Protein AF-A0A520S586-F1 (afdb_monomer)

Solvent-accessible surface area (backbone atoms only — not comparable to full-atom values): 7517 Å² total; per-residue (Å²): 103,72,51,58,52,23,40,44,51,21,50,41,52,45,54,38,30,58,36,15,51,71,65,77,35,54,62,72,54,31,59,54,49,38,55,50,54,45,52,52,53,50,62,77,65,57,57,84,89,56,85,84,68,61,64,66,62,51,48,54,53,48,54,64,67,55,68,82,54,72,37,53,53,88,73,71,67,67,84,47,50,53,44,35,22,52,32,50,56,71,69,46,98,61,59,72,78,60,44,65,76,47,38,68,61,55,27,50,51,47,53,54,59,46,52,59,58,53,50,52,54,28,62,77,69,70,46,84,82,83,130

Nearest PDB structures (foldseek):
  7bcm-assembly2_B  TM=1.770E-01  e=5.617E+00  Homo sapiens

Foldseek 3Di:
DQLQLLVLLLVLLLLQLLCLLVPNDDPVRSLVSSLVSSLCSCVVPPDPVPPPDDSVVSSVVSNVVSVPDPRNDDDDSLVSNDRNLVSCLVPPPDDVVVSVVCSVVSSVVRSVVVPVVSVVSCVVVVHDDDD

Structure (mmCIF, N/CA/C/O backbone):
data_AF-A0A520S586-F1
#
_entry.id   AF-A0A520S586-F1
#
loop_
_atom_site.group_PDB
_atom_site.id
_atom_site.type_symbol
_atom_site.label_atom_id
_atom_site.label_alt_id
_atom_site.label_comp_id
_atom_site.label_asym_id
_atom_site.label_entity_id
_atom_site.label_seq_id
_atom_site.pdbx_PDB_ins_code
_atom_site.Cartn_x
_atom_site.Cartn_y
_atom_site.Cartn_z
_atom_site.occupancy
_atom_site.B_iso_or_equiv
_atom_site.auth_seq_id
_atom_site.auth_comp_id
_atom_site.auth_asym_id
_atom_site.auth_atom_id
_atom_site.pdbx_PDB_model_num
ATOM 1 N N . MET A 1 1 ? 11.789 3.482 -9.353 1.00 87.38 1 MET A N 1
ATOM 2 C CA . MET A 1 1 ? 10.450 4.041 -9.055 1.00 87.38 1 MET A CA 1
ATOM 3 C C . MET A 1 1 ? 9.296 3.046 -9.162 1.00 87.38 1 MET A C 1
ATOM 5 O O . MET A 1 1 ? 8.505 3.008 -8.235 1.00 87.38 1 MET A O 1
ATOM 9 N N . GLN A 1 2 ? 9.197 2.202 -10.200 1.00 91.12 2 GLN A N 1
ATOM 10 C CA . GLN A 1 2 ? 8.039 1.296 -10.375 1.00 91.12 2 GLN A CA 1
ATOM 11 C C . GLN A 1 2 ? 7.761 0.363 -9.176 1.00 91.12 2 GLN A C 1
ATOM 13 O O . GLN A 1 2 ? 6.651 0.341 -8.654 1.00 91.12 2 GLN A O 1
ATOM 18 N N . HIS A 1 3 ? 8.772 -0.375 -8.702 1.00 92.94 3 HIS A N 1
ATOM 19 C CA . HIS A 1 3 ? 8.625 -1.255 -7.532 1.00 92.94 3 HIS A CA 1
ATOM 20 C C . HIS A 1 3 ? 8.319 -0.469 -6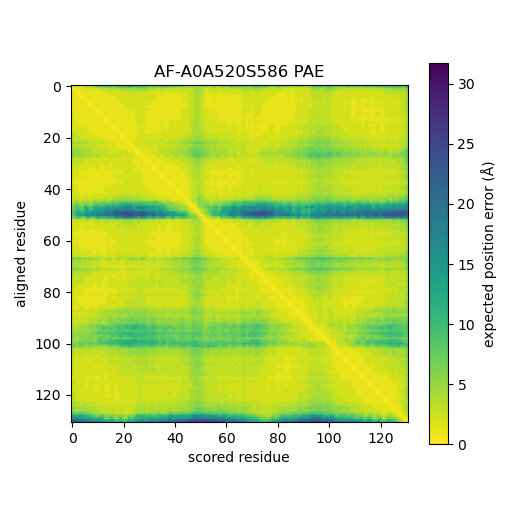.246 1.00 92.94 3 HIS A C 1
ATOM 22 O O . HIS A 1 3 ? 7.443 -0.849 -5.479 1.00 92.94 3 HIS A O 1
ATOM 28 N N . TYR A 1 4 ? 8.976 0.679 -6.051 1.00 94.12 4 TYR A N 1
ATOM 29 C CA . TYR A 1 4 ? 8.713 1.566 -4.915 1.00 94.12 4 TYR A CA 1
ATOM 30 C C . TYR A 1 4 ? 7.249 2.030 -4.873 1.00 94.12 4 TYR A C 1
ATOM 32 O O . TYR A 1 4 ? 6.614 1.950 -3.826 1.00 94.12 4 TYR A O 1
ATOM 40 N N . ALA A 1 5 ? 6.691 2.450 -6.012 1.00 95.75 5 ALA A N 1
ATOM 41 C CA . ALA A 1 5 ? 5.292 2.853 -6.108 1.00 95.75 5 ALA A CA 1
ATOM 42 C C . ALA A 1 5 ? 4.337 1.705 -5.750 1.00 95.75 5 ALA A C 1
ATOM 44 O O . ALA A 1 5 ? 3.367 1.909 -5.027 1.00 95.75 5 ALA A O 1
ATOM 45 N N . ALA A 1 6 ? 4.634 0.483 -6.189 1.00 97.38 6 ALA A N 1
ATOM 46 C CA . ALA A 1 6 ? 3.850 -0.693 -5.830 1.00 97.38 6 ALA A CA 1
ATOM 47 C C . ALA A 1 6 ? 3.879 -0.976 -4.313 1.00 97.38 6 ALA A C 1
ATOM 49 O O . ALA A 1 6 ? 2.830 -1.192 -3.705 1.00 97.38 6 ALA A O 1
ATOM 50 N N . CYS A 1 7 ? 5.056 -0.883 -3.683 1.00 97.62 7 CYS A N 1
ATOM 51 C CA . CYS A 1 7 ? 5.210 -0.985 -2.228 1.00 97.62 7 CYS A CA 1
ATOM 52 C C . CYS A 1 7 ? 4.451 0.112 -1.479 1.00 97.62 7 CYS A C 1
ATOM 54 O O . CYS A 1 7 ? 3.742 -0.177 -0.517 1.00 97.62 7 CYS A O 1
ATOM 56 N N . LEU A 1 8 ? 4.553 1.361 -1.936 1.00 97.88 8 LEU A N 1
ATOM 57 C CA . LEU A 1 8 ? 3.861 2.487 -1.319 1.00 97.88 8 LEU A CA 1
ATOM 58 C C . LEU A 1 8 ? 2.338 2.356 -1.440 1.00 97.88 8 LEU A C 1
ATOM 60 O O . LEU A 1 8 ? 1.621 2.719 -0.510 1.00 97.88 8 LEU A O 1
ATOM 64 N N . SER A 1 9 ? 1.849 1.815 -2.557 1.00 98.12 9 SER A N 1
ATOM 65 C CA . SER A 1 9 ? 0.429 1.554 -2.800 1.00 98.12 9 SER A CA 1
ATOM 66 C C . SER A 1 9 ? -0.133 0.544 -1.797 1.00 98.12 9 SER A C 1
ATOM 68 O O . SER A 1 9 ? -1.145 0.818 -1.146 1.00 98.12 9 SER A O 1
ATOM 70 N N . ASP A 1 10 ? 0.544 -0.597 -1.631 1.00 98.12 10 ASP A N 1
ATOM 71 C CA . ASP A 1 10 ? 0.139 -1.626 -0.669 1.00 98.12 10 ASP A CA 1
ATOM 72 C C . ASP A 1 10 ? 0.207 -1.110 0.768 1.00 98.12 10 ASP A C 1
ATOM 74 O O . ASP A 1 10 ? -0.776 -1.201 1.506 1.00 98.12 10 ASP A O 1
ATOM 78 N N . LEU A 1 11 ? 1.343 -0.515 1.145 1.00 98.19 11 LEU A N 1
ATOM 79 C CA . LEU A 1 11 ? 1.560 -0.028 2.500 1.00 98.19 11 LEU A CA 1
ATOM 80 C C . LEU A 1 11 ? 0.534 1.048 2.860 1.00 98.19 11 LEU A C 1
ATOM 82 O O . LEU A 1 11 ? -0.138 0.933 3.876 1.00 98.19 11 LEU A O 1
ATOM 86 N N . THR A 1 12 ? 0.342 2.057 2.010 1.00 98.19 12 THR A N 1
ATOM 87 C CA . THR A 1 12 ? -0.608 3.149 2.280 1.00 98.19 12 THR A CA 1
ATOM 88 C C . THR A 1 12 ? -2.035 2.623 2.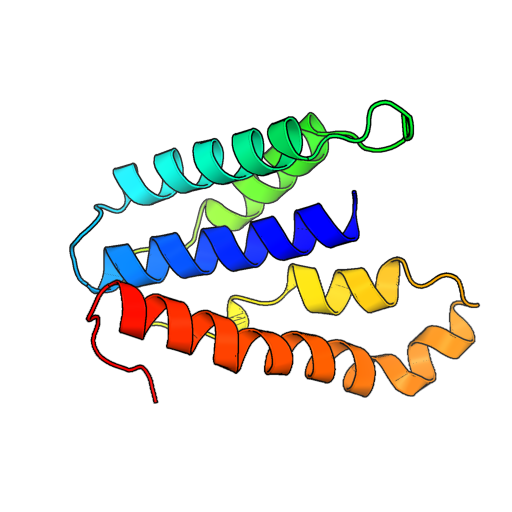431 1.00 98.19 12 THR A C 1
ATOM 90 O O . THR A 1 12 ? -2.750 3.034 3.345 1.00 98.19 12 THR A O 1
ATOM 93 N N . THR A 1 13 ? -2.434 1.666 1.586 1.00 97.88 13 THR A N 1
ATOM 94 C CA . THR A 1 13 ? -3.738 1.000 1.706 1.00 97.88 13 THR A CA 1
ATOM 95 C C . THR A 1 13 ? -3.860 0.289 3.051 1.00 97.88 13 THR A C 1
ATOM 97 O O . THR A 1 13 ? -4.842 0.493 3.763 1.00 97.88 13 THR A O 1
ATOM 100 N N . TYR A 1 14 ? -2.856 -0.510 3.423 1.00 97.38 14 TYR A N 1
ATOM 101 C CA . TYR A 1 14 ? -2.837 -1.230 4.693 1.00 97.38 14 TYR A CA 1
ATOM 102 C C . TYR A 1 14 ? -2.954 -0.282 5.889 1.00 97.38 14 TYR A C 1
ATOM 104 O O . TYR A 1 14 ? -3.830 -0.473 6.727 1.00 97.38 14 TYR A O 1
ATOM 112 N N . LEU A 1 15 ? -2.122 0.761 5.948 1.00 96.75 15 LEU A N 1
ATOM 113 C CA . LEU A 1 15 ? -2.091 1.698 7.072 1.00 96.75 15 LEU A CA 1
ATOM 114 C C . LEU A 1 15 ? -3.441 2.404 7.254 1.00 96.75 15 LEU A C 1
ATOM 116 O O . LEU A 1 15 ? -3.969 2.436 8.363 1.00 96.75 15 LEU A O 1
ATOM 120 N N . CYS A 1 16 ? -4.030 2.926 6.172 1.00 97.12 16 CYS A N 1
ATOM 121 C CA . CYS A 1 16 ? -5.329 3.596 6.238 1.00 97.12 16 CYS A CA 1
ATOM 122 C C . CYS A 1 16 ? -6.445 2.644 6.679 1.00 97.12 16 CYS A C 1
ATOM 124 O O . CYS A 1 16 ? -7.225 3.000 7.559 1.00 97.12 16 CYS A O 1
ATOM 126 N N . ARG A 1 17 ? -6.498 1.419 6.139 1.00 95.88 17 ARG A N 1
ATOM 127 C CA . ARG A 1 17 ? -7.501 0.438 6.576 1.00 95.88 17 ARG A CA 1
ATOM 128 C C . ARG A 1 17 ? -7.308 0.026 8.036 1.00 95.88 17 ARG A C 1
ATOM 130 O O . ARG A 1 17 ? -8.284 -0.070 8.769 1.00 95.88 17 ARG A O 1
ATOM 137 N N . SER A 1 18 ? -6.069 -0.189 8.480 1.00 95.44 18 SER A N 1
ATOM 138 C CA . SER A 1 18 ? -5.781 -0.532 9.878 1.00 95.44 18 SER A CA 1
ATOM 139 C C . SER A 1 18 ? -6.208 0.579 10.836 1.00 95.44 18 SER A C 1
ATOM 141 O O . SER A 1 18 ? -6.741 0.293 11.901 1.00 95.44 18 SER A O 1
ATOM 143 N N . LEU A 1 19 ? -6.031 1.847 10.459 1.00 95.75 19 LEU A N 1
ATOM 144 C CA . LEU A 1 19 ? -6.507 2.979 11.257 1.00 95.75 19 LEU A CA 1
ATOM 145 C C . LEU A 1 19 ? -8.039 3.098 11.256 1.00 95.75 19 LEU A C 1
ATOM 147 O O . LEU A 1 19 ? -8.617 3.384 12.304 1.00 95.75 19 LEU A O 1
ATOM 151 N N . ALA A 1 20 ? -8.699 2.870 10.117 1.00 95.38 20 ALA A N 1
ATOM 152 C CA . ALA A 1 20 ? -10.160 2.920 10.026 1.00 95.38 20 ALA A CA 1
ATOM 153 C C . ALA A 1 20 ? -10.860 1.787 10.779 1.00 95.38 20 ALA A C 1
ATOM 155 O O . ALA A 1 20 ? -11.846 2.050 11.460 1.00 95.38 20 ALA A O 1
ATOM 156 N N . GLU A 1 21 ? -10.348 0.555 10.718 1.00 93.62 21 GLU A N 1
ATOM 157 C CA . GLU A 1 21 ? -10.889 -0.570 11.500 1.00 93.62 21 GLU A CA 1
ATOM 158 C C . GLU A 1 21 ? -10.877 -0.261 13.008 1.00 93.62 21 GLU A C 1
ATOM 160 O O . GLU A 1 21 ? -11.780 -0.650 13.744 1.00 93.62 21 GLU A O 1
ATOM 165 N N . GLN A 1 22 ? -9.873 0.487 13.466 1.00 92.75 22 GLN A N 1
ATOM 166 C CA . GLN A 1 22 ? -9.722 0.895 14.863 1.00 92.75 22 GLN A CA 1
ATOM 167 C C . GLN A 1 22 ? -10.440 2.223 15.184 1.00 92.75 22 GLN A C 1
ATOM 169 O O . GLN A 1 22 ? -10.334 2.735 16.296 1.00 92.75 22 GLN A O 1
ATOM 174 N N . GLY A 1 23 ? -11.171 2.797 14.223 1.00 92.81 23 GLY A N 1
ATOM 175 C CA . GLY A 1 23 ? -11.969 4.011 14.404 1.00 92.81 23 GLY A CA 1
ATOM 176 C C . GLY A 1 23 ? -11.179 5.325 14.427 1.00 92.81 23 GLY A C 1
ATOM 177 O O . GLY A 1 23 ? -11.759 6.365 14.727 1.00 92.81 23 GLY A O 1
ATOM 178 N N . TYR A 1 24 ? -9.881 5.317 14.099 1.00 94.69 24 TYR A N 1
ATOM 179 C CA . TYR A 1 24 ? -9.065 6.541 14.043 1.00 94.69 24 TYR A CA 1
ATOM 180 C C . TYR A 1 24 ? -9.324 7.387 12.795 1.00 94.69 24 TYR A C 1
ATOM 182 O O . TYR A 1 24 ? -8.985 8.569 12.786 1.00 94.69 24 TYR A O 1
ATOM 190 N N . LEU A 1 25 ? -9.873 6.788 11.735 1.00 94.38 25 LEU A N 1
ATOM 191 C CA . LEU A 1 25 ? -10.204 7.455 10.478 1.00 94.38 25 LEU A CA 1
ATOM 192 C C . LEU A 1 25 ? -11.590 7.027 10.002 1.00 94.38 25 LEU A C 1
ATOM 194 O O . LEU A 1 25 ? -11.908 5.838 9.985 1.00 94.38 25 LEU A O 1
ATOM 198 N N . SER A 1 26 ? -12.393 7.987 9.552 1.00 92.38 26 SER A N 1
ATOM 199 C CA . SER A 1 26 ? -13.588 7.696 8.761 1.00 92.38 26 SER A CA 1
ATOM 200 C C . SER A 1 26 ? -13.222 7.232 7.347 1.00 92.38 26 SER A C 1
ATOM 202 O O . SER A 1 26 ? -12.126 7.484 6.845 1.00 92.38 26 SER A O 1
ATOM 204 N N . GLU A 1 27 ? -14.168 6.597 6.658 1.00 87.62 27 GLU A N 1
ATOM 205 C CA . GLU A 1 27 ? -14.009 6.165 5.264 1.00 87.62 27 GLU A CA 1
ATOM 206 C C . GLU A 1 27 ? -13.619 7.319 4.319 1.00 87.62 27 GLU A C 1
ATOM 208 O O . GLU A 1 27 ? -12.703 7.184 3.504 1.00 87.62 27 GLU A O 1
ATOM 213 N N . ILE A 1 28 ? -14.245 8.488 4.489 1.00 87.44 28 ILE A N 1
ATOM 214 C CA . ILE A 1 28 ? -13.941 9.690 3.697 1.00 87.44 28 ILE A CA 1
ATOM 215 C C . ILE A 1 28 ? -12.504 10.164 3.965 1.00 87.44 28 ILE A C 1
ATOM 217 O O . ILE A 1 28 ? -11.772 10.499 3.029 1.00 87.44 28 ILE A O 1
ATOM 221 N N . GLU A 1 29 ? -12.072 10.166 5.229 1.00 94.31 29 GLU A N 1
ATOM 222 C CA . GLU A 1 29 ? -10.704 10.542 5.595 1.00 94.31 29 GLU A CA 1
ATOM 223 C C . GLU A 1 29 ? -9.673 9.537 5.083 1.00 94.31 29 GLU A C 1
ATOM 225 O O . GLU A 1 29 ? -8.596 9.952 4.658 1.00 94.31 29 GLU A O 1
ATOM 230 N N . CYS A 1 30 ? -9.988 8.240 5.084 1.00 95.06 30 CYS A N 1
ATOM 231 C CA . CYS A 1 30 ? -9.106 7.198 4.567 1.00 95.06 30 CYS A CA 1
ATOM 232 C C . CYS A 1 30 ? -8.793 7.392 3.093 1.00 95.06 30 CYS A C 1
ATOM 234 O O . CYS A 1 30 ? -7.619 7.445 2.729 1.00 95.06 30 CYS A O 1
ATOM 236 N N . ALA A 1 31 ? -9.816 7.552 2.253 1.00 93.56 31 ALA A N 1
ATOM 237 C CA . ALA A 1 31 ? -9.608 7.744 0.824 1.00 93.56 31 ALA A CA 1
ATOM 238 C C . ALA A 1 31 ? -8.777 9.008 0.542 1.00 93.56 31 ALA A C 1
ATOM 240 O O . ALA A 1 31 ? -7.830 8.963 -0.242 1.00 93.56 31 ALA A O 1
ATOM 241 N N . ALA A 1 32 ? -9.084 10.127 1.207 1.00 95.62 32 ALA A N 1
ATOM 242 C CA . ALA A 1 32 ? -8.341 11.374 1.031 1.00 95.62 32 ALA A CA 1
ATOM 243 C C . ALA A 1 32 ? -6.883 11.255 1.509 1.00 95.62 32 ALA A C 1
ATOM 245 O O . ALA A 1 32 ? -5.959 11.581 0.761 1.00 95.62 32 ALA A O 1
ATOM 246 N N . ARG A 1 33 ? -6.660 10.734 2.724 1.00 96.75 33 ARG A N 1
ATOM 247 C CA . ARG A 1 33 ? -5.315 10.556 3.290 1.00 96.75 33 ARG A CA 1
ATOM 248 C C . ARG A 1 33 ? -4.483 9.589 2.467 1.00 96.75 33 ARG A C 1
ATOM 250 O O . ARG A 1 33 ? -3.334 9.906 2.185 1.00 96.75 33 ARG A O 1
ATOM 257 N N . ALA A 1 34 ? -5.058 8.472 2.025 1.00 97.75 34 ALA A N 1
ATOM 258 C CA . ALA A 1 34 ? -4.360 7.503 1.192 1.00 97.75 34 ALA A CA 1
ATOM 259 C C . ALA A 1 34 ? -3.815 8.166 -0.081 1.00 97.75 34 ALA A C 1
ATOM 261 O O . ALA A 1 34 ? -2.623 8.056 -0.371 1.00 97.75 34 ALA A O 1
ATOM 262 N N . LYS A 1 35 ? -4.654 8.918 -0.809 1.00 97.75 35 LYS A N 1
ATOM 263 C CA . LYS A 1 35 ? -4.242 9.639 -2.027 1.00 97.75 35 LYS A CA 1
ATOM 264 C C . LYS A 1 35 ? -3.098 10.612 -1.761 1.00 97.75 35 LYS A C 1
ATOM 266 O O . LYS A 1 35 ? -2.104 10.610 -2.488 1.00 97.75 35 LYS A O 1
ATOM 271 N N . THR A 1 36 ? -3.225 11.425 -0.713 1.00 98.00 36 THR A N 1
ATOM 272 C CA . THR A 1 36 ? -2.206 12.412 -0.345 1.00 98.00 36 THR A CA 1
ATOM 273 C C . THR A 1 36 ? -0.895 11.744 0.063 1.00 98.00 36 THR A C 1
ATOM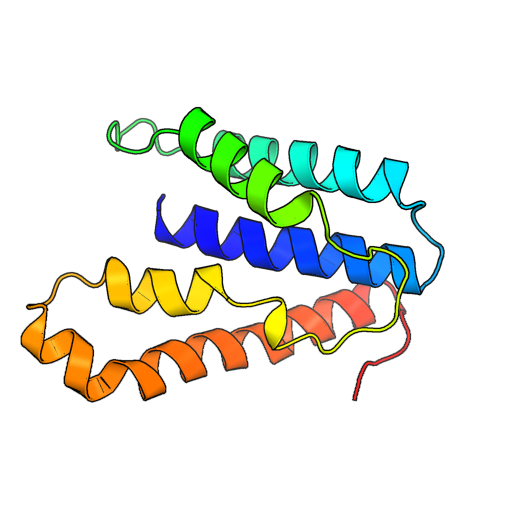 275 O O . THR A 1 36 ? 0.154 12.115 -0.456 1.00 98.00 36 THR A O 1
ATOM 278 N N . THR A 1 37 ? -0.935 10.734 0.936 1.00 98.06 37 THR A N 1
ATOM 279 C CA . THR A 1 37 ? 0.254 9.993 1.382 1.00 98.06 37 THR A CA 1
ATOM 280 C C . THR A 1 37 ? 0.970 9.327 0.213 1.00 98.06 37 THR A C 1
ATOM 282 O O . THR A 1 37 ? 2.192 9.423 0.112 1.00 98.06 37 THR A O 1
ATOM 285 N N . PHE A 1 38 ? 0.223 8.706 -0.702 1.00 98.38 38 PHE A N 1
ATOM 286 C CA . PHE A 1 38 ? 0.794 8.058 -1.876 1.00 98.38 38 PHE A CA 1
ATOM 287 C C . PHE A 1 38 ? 1.505 9.057 -2.797 1.00 98.38 38 PHE A C 1
ATOM 289 O O . PHE A 1 38 ? 2.677 8.863 -3.118 1.0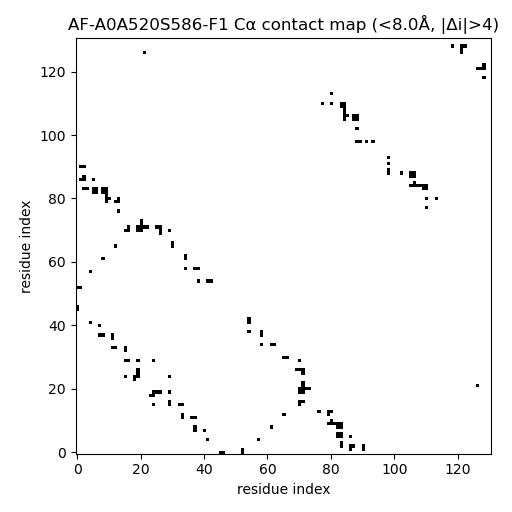0 98.38 38 PHE A O 1
ATOM 296 N N . ARG A 1 39 ? 0.841 10.161 -3.175 1.00 97.69 39 ARG A N 1
ATOM 297 C CA . ARG A 1 39 ? 1.457 11.186 -4.033 1.00 97.69 39 ARG A CA 1
ATOM 298 C C . ARG A 1 39 ? 2.692 11.806 -3.372 1.00 97.69 39 ARG A C 1
ATOM 300 O O . ARG A 1 39 ? 3.748 11.841 -3.997 1.00 97.69 39 ARG A O 1
ATOM 307 N N . LEU A 1 40 ? 2.595 12.212 -2.103 1.00 97.62 40 LEU A N 1
ATOM 308 C CA . LEU A 1 40 ? 3.725 12.805 -1.376 1.00 97.62 40 LEU A CA 1
ATOM 309 C C . LEU A 1 40 ? 4.909 11.842 -1.258 1.00 97.62 40 LEU A C 1
ATOM 311 O O . LEU A 1 40 ? 6.057 12.269 -1.380 1.00 97.62 40 LEU A O 1
ATOM 315 N N . GLY A 1 41 ? 4.655 10.550 -1.034 1.00 96.50 41 GLY A N 1
ATOM 316 C CA . GLY A 1 41 ? 5.710 9.542 -0.980 1.00 96.50 41 GLY A CA 1
ATOM 317 C C . GLY A 1 41 ? 6.429 9.382 -2.321 1.00 96.50 41 GLY A C 1
ATOM 318 O O . GLY A 1 41 ? 7.659 9.329 -2.341 1.00 96.50 41 GLY A O 1
ATOM 319 N N . LEU A 1 42 ? 5.691 9.387 -3.439 1.00 95.00 42 LEU A N 1
ATOM 320 C CA . LEU A 1 42 ? 6.283 9.379 -4.781 1.00 95.00 42 LEU A CA 1
ATOM 321 C C . LEU A 1 42 ? 7.113 10.636 -5.053 1.00 95.00 42 LEU A C 1
ATOM 323 O O . LEU A 1 42 ? 8.246 10.515 -5.506 1.00 95.00 42 LEU A O 1
ATOM 327 N N . GLU A 1 43 ? 6.580 11.821 -4.755 1.00 93.19 43 GLU A N 1
ATOM 328 C CA . GLU A 1 43 ? 7.260 13.103 -4.988 1.00 93.19 43 GLU A CA 1
ATOM 329 C C . GLU A 1 43 ? 8.523 13.253 -4.128 1.00 93.19 43 GLU A C 1
ATOM 331 O O . GLU A 1 43 ? 9.569 13.668 -4.626 1.00 93.19 43 GLU A O 1
ATOM 336 N N . SER A 1 44 ? 8.457 12.854 -2.854 1.00 93.44 44 SER A N 1
ATOM 337 C CA . SER A 1 44 ? 9.590 12.935 -1.918 1.00 93.44 44 SER A CA 1
ATOM 338 C C . SER A 1 44 ? 10.728 11.975 -2.270 1.00 93.44 44 SER A C 1
ATOM 340 O O . SER A 1 44 ? 11.865 12.199 -1.866 1.00 93.44 44 SER A O 1
ATOM 342 N N . ASN A 1 45 ? 10.427 10.909 -3.016 1.00 90.00 45 ASN A N 1
ATOM 343 C CA . ASN A 1 45 ? 11.392 9.898 -3.450 1.00 90.00 45 ASN A CA 1
ATOM 344 C C . ASN A 1 45 ? 11.605 9.925 -4.968 1.00 90.00 45 ASN A C 1
ATOM 346 O O . ASN A 1 45 ? 12.159 8.981 -5.532 1.00 90.00 45 ASN A O 1
ATOM 350 N N . ALA A 1 46 ? 11.153 10.988 -5.641 1.00 84.12 46 ALA A N 1
ATOM 351 C CA . ALA A 1 46 ? 11.303 11.131 -7.075 1.00 84.12 46 ALA A CA 1
ATOM 352 C C . ALA A 1 46 ? 12.785 11.284 -7.425 1.00 84.12 46 ALA A C 1
ATOM 354 O O . ALA A 1 46 ? 13.414 12.308 -7.150 1.00 84.12 46 ALA A O 1
ATOM 355 N N . ASP A 1 47 ? 13.336 10.264 -8.074 1.00 77.81 47 ASP A N 1
ATOM 356 C CA . ASP A 1 47 ? 14.658 10.356 -8.666 1.00 77.81 47 ASP A CA 1
ATOM 357 C C . ASP A 1 47 ? 14.561 11.085 -10.010 1.00 77.81 47 ASP A C 1
ATOM 359 O O . ASP A 1 47 ? 14.186 10.507 -11.031 1.00 77.81 47 ASP A O 1
ATOM 363 N N . LYS A 1 48 ? 14.907 12.375 -10.001 1.00 72.50 48 LYS A N 1
ATOM 364 C CA . LYS A 1 48 ? 14.899 13.233 -11.195 1.00 72.50 48 LYS A CA 1
ATOM 365 C C . LYS A 1 48 ? 15.901 12.789 -12.268 1.00 72.50 48 LYS A C 1
ATOM 367 O O . LYS A 1 48 ? 15.826 13.291 -13.381 1.00 72.50 48 LYS A O 1
ATOM 372 N N . SER A 1 49 ? 16.825 11.876 -11.953 1.00 71.19 49 SER A N 1
ATOM 373 C CA . SER A 1 49 ? 17.735 11.284 -12.940 1.00 71.19 49 SER A CA 1
ATOM 374 C C . SER A 1 49 ? 17.099 10.140 -13.743 1.00 71.19 49 SER A C 1
ATOM 376 O O . SER A 1 49 ? 17.639 9.733 -14.770 1.00 71.19 49 SER A O 1
ATOM 378 N N . LEU A 1 50 ? 15.935 9.638 -13.311 1.00 63.56 50 LEU A N 1
ATOM 379 C CA . LEU A 1 50 ? 15.203 8.537 -13.933 1.00 63.56 50 LEU A CA 1
ATOM 380 C C . LEU A 1 50 ? 13.869 9.049 -14.507 1.00 63.56 50 LEU A C 1
ATOM 382 O O . LEU A 1 50 ? 12.804 8.822 -13.937 1.00 63.56 50 LEU A O 1
ATOM 386 N N . GLU A 1 51 ? 13.917 9.706 -15.670 1.00 64.31 51 GLU A N 1
ATOM 387 C CA . GLU A 1 51 ? 12.770 10.359 -16.347 1.00 64.31 51 GLU A CA 1
ATOM 388 C C . GLU A 1 51 ? 11.637 9.416 -16.821 1.00 64.31 51 GLU A C 1
ATOM 390 O O . GLU A 1 51 ? 10.673 9.854 -17.441 1.00 64.31 51 GLU A O 1
ATOM 395 N N . LEU A 1 52 ? 11.711 8.110 -16.550 1.00 79.44 52 LEU A N 1
ATOM 396 C CA . LEU A 1 52 ? 10.802 7.108 -17.128 1.00 79.44 52 LEU A CA 1
ATOM 397 C C . LEU A 1 52 ? 9.570 6.779 -16.266 1.00 79.44 52 LEU A C 1
ATOM 399 O O . LEU A 1 52 ? 8.776 5.918 -16.649 1.00 79.44 52 LEU A O 1
ATOM 403 N N . PHE A 1 53 ? 9.411 7.389 -15.088 1.00 88.31 53 PHE A N 1
ATOM 404 C CA . PHE A 1 53 ? 8.285 7.098 -14.197 1.00 88.31 53 PHE A CA 1
ATOM 405 C C . PHE A 1 53 ? 7.203 8.178 -14.257 1.00 88.31 53 PHE A C 1
ATOM 407 O O . PHE A 1 53 ? 7.426 9.315 -13.852 1.00 88.31 53 PHE A O 1
ATOM 414 N N . ASP A 1 54 ? 6.012 7.786 -14.702 1.00 91.50 54 ASP A N 1
ATOM 415 C CA . ASP A 1 54 ? 4.831 8.645 -14.741 1.00 91.50 54 ASP A CA 1
ATOM 416 C C . ASP A 1 54 ? 4.096 8.617 -13.387 1.00 91.50 54 ASP A C 1
ATOM 418 O O . ASP A 1 54 ? 3.396 7.656 -13.045 1.00 91.50 54 ASP A O 1
ATOM 422 N N . VAL A 1 55 ? 4.291 9.677 -12.596 1.00 92.38 55 VAL A N 1
ATOM 423 C CA . VAL A 1 55 ? 3.677 9.846 -11.269 1.00 92.38 55 VAL A CA 1
ATOM 424 C C . VAL A 1 55 ? 2.157 9.965 -11.364 1.00 92.38 55 VAL A C 1
ATOM 426 O O . VAL A 1 55 ? 1.450 9.415 -10.515 1.00 92.38 55 VAL A O 1
ATOM 429 N N . ASP A 1 56 ? 1.639 10.647 -12.384 1.00 94.44 56 ASP A N 1
ATOM 430 C CA . ASP A 1 56 ? 0.204 10.879 -12.528 1.00 94.44 56 ASP A CA 1
ATOM 431 C C . ASP A 1 56 ? -0.515 9.590 -12.924 1.00 94.44 56 ASP A C 1
ATOM 433 O O . ASP A 1 56 ? -1.536 9.248 -12.320 1.00 94.44 56 ASP A O 1
ATOM 437 N N . ALA A 1 57 ? 0.059 8.806 -13.841 1.00 95.31 57 ALA A N 1
ATOM 438 C CA . ALA A 1 57 ? -0.455 7.480 -14.170 1.00 95.31 57 ALA A CA 1
ATOM 439 C C . ALA A 1 57 ? -0.461 6.546 -12.947 1.00 95.31 57 ALA A C 1
ATOM 441 O O . ALA A 1 57 ? -1.439 5.825 -12.723 1.00 95.31 57 ALA A O 1
ATOM 442 N N . ALA A 1 58 ? 0.590 6.582 -12.119 1.00 95.62 58 ALA A N 1
ATOM 443 C CA . ALA A 1 58 ? 0.640 5.808 -10.880 1.00 95.62 58 ALA A CA 1
ATOM 444 C C . ALA A 1 58 ? -0.439 6.248 -9.875 1.00 95.62 58 ALA A C 1
ATOM 446 O O . ALA A 1 58 ? -1.091 5.398 -9.266 1.00 95.62 58 ALA A O 1
ATOM 447 N N . CYS A 1 59 ? -0.673 7.557 -9.729 1.00 97.75 59 CYS A N 1
ATOM 448 C CA . CYS A 1 59 ? -1.738 8.085 -8.874 1.00 97.75 59 CYS A CA 1
ATOM 449 C C . CYS A 1 59 ? -3.125 7.662 -9.373 1.00 97.75 59 CYS A C 1
ATOM 451 O O . CYS A 1 59 ? -3.932 7.196 -8.575 1.00 97.75 59 CYS A O 1
ATOM 453 N N . ILE A 1 60 ? -3.392 7.738 -10.681 1.00 98.19 60 ILE A N 1
ATOM 454 C CA . ILE A 1 60 ? -4.666 7.295 -11.273 1.00 98.19 60 ILE A CA 1
ATOM 455 C C . ILE A 1 60 ? -4.907 5.804 -11.005 1.00 98.19 60 ILE A C 1
ATOM 457 O O . ILE A 1 60 ? -6.005 5.418 -10.598 1.00 98.19 60 ILE A O 1
ATOM 461 N N . ALA A 1 61 ? -3.887 4.962 -11.198 1.00 97.44 61 ALA A N 1
ATOM 462 C CA . ALA A 1 61 ? -3.983 3.530 -10.926 1.00 97.44 61 ALA A CA 1
ATOM 463 C C . ALA A 1 61 ? -4.257 3.248 -9.440 1.00 97.44 61 ALA A C 1
ATOM 465 O O . ALA A 1 61 ? -5.105 2.415 -9.110 1.00 97.44 61 ALA A O 1
ATOM 466 N N . PHE A 1 62 ? -3.589 3.974 -8.542 1.00 98.06 62 PHE A N 1
ATOM 467 C CA . PHE A 1 62 ? -3.822 3.854 -7.108 1.00 98.06 62 PHE A CA 1
ATOM 468 C C . PHE A 1 62 ? -5.234 4.293 -6.709 1.00 98.06 62 PHE A C 1
ATOM 470 O O . PHE A 1 62 ? -5.917 3.580 -5.979 1.00 98.06 62 PHE A O 1
ATOM 477 N N . GLU A 1 63 ? -5.712 5.420 -7.234 1.00 97.69 63 GLU A N 1
ATOM 478 C CA . GLU A 1 63 ? -7.073 5.902 -6.994 1.00 97.69 63 GLU A CA 1
ATOM 479 C C . GLU A 1 63 ? -8.140 4.924 -7.489 1.00 97.69 63 GLU A C 1
ATOM 481 O O . GLU A 1 63 ? -9.162 4.743 -6.827 1.00 97.69 63 GLU A O 1
ATOM 486 N N . ALA A 1 64 ? -7.906 4.272 -8.631 1.00 97.50 64 ALA A N 1
ATOM 487 C CA . ALA A 1 64 ? -8.786 3.224 -9.132 1.00 97.50 64 ALA A CA 1
ATOM 488 C C . ALA A 1 64 ? -8.811 2.008 -8.195 1.00 97.50 64 ALA A C 1
ATOM 490 O O . ALA A 1 64 ? -9.888 1.498 -7.900 1.00 97.50 64 ALA A O 1
ATOM 491 N N . ARG A 1 65 ? -7.647 1.582 -7.689 1.00 95.69 65 ARG A N 1
ATOM 492 C CA . ARG A 1 65 ? -7.524 0.468 -6.740 1.00 95.69 65 ARG A CA 1
ATOM 493 C C . ARG A 1 65 ? -8.299 0.715 -5.446 1.00 95.69 65 ARG A C 1
ATOM 495 O O . ARG A 1 65 ? -8.929 -0.205 -4.937 1.00 95.69 65 ARG A O 1
ATOM 502 N N . ILE A 1 66 ? -8.214 1.922 -4.890 1.00 96.19 66 ILE A N 1
ATOM 503 C CA . ILE A 1 66 ? -8.749 2.204 -3.550 1.00 96.19 66 ILE A CA 1
ATOM 504 C C . ILE A 1 66 ? -10.217 2.650 -3.533 1.00 96.19 66 ILE A C 1
ATOM 506 O O . ILE A 1 66 ? -10.762 2.892 -2.459 1.00 96.19 66 ILE A O 1
ATOM 510 N N . ARG A 1 67 ? -10.846 2.792 -4.706 1.00 94.56 67 ARG A N 1
ATOM 511 C CA . ARG A 1 67 ? -12.200 3.341 -4.854 1.00 94.56 67 ARG A CA 1
ATOM 512 C C . ARG A 1 67 ? -13.257 2.554 -4.084 1.00 94.56 67 ARG A C 1
ATOM 514 O O . ARG A 1 67 ? -14.085 3.167 -3.426 1.00 94.56 67 ARG A O 1
ATOM 521 N N . ASP A 1 68 ? -13.194 1.229 -4.171 1.00 89.12 68 ASP A N 1
ATOM 522 C CA . ASP A 1 68 ? -14.234 0.321 -3.672 1.00 89.12 68 ASP A CA 1
ATOM 523 C C . ASP A 1 68 ? -13.741 -0.509 -2.471 1.00 89.12 68 ASP A C 1
ATOM 525 O O . ASP A 1 68 ? -14.227 -1.608 -2.208 1.00 89.12 68 ASP A O 1
ATOM 529 N N . ILE A 1 69 ? -12.723 -0.015 -1.757 1.00 92.81 69 ILE A N 1
ATOM 530 C CA . ILE A 1 69 ? -12.205 -0.680 -0.559 1.00 92.81 69 ILE A CA 1
ATOM 531 C C . ILE A 1 69 ? -13.162 -0.428 0.612 1.00 92.81 69 ILE A C 1
ATOM 533 O O . ILE A 1 69 ? -13.384 0.733 0.951 1.00 92.81 69 ILE A O 1
ATOM 537 N N . PRO A 1 70 ? -13.646 -1.473 1.310 1.00 93.19 70 PRO A N 1
ATOM 538 C CA . PRO A 1 70 ? -14.374 -1.293 2.558 1.00 93.19 70 PRO A CA 1
ATOM 539 C C . PRO A 1 70 ? -13.378 -0.922 3.667 1.00 93.19 70 PRO A C 1
ATOM 541 O O . PRO A 1 70 ? -12.693 -1.776 4.244 1.00 93.19 70 PRO A O 1
ATOM 544 N N . TRP A 1 71 ? -13.215 0.380 3.906 1.00 94.62 71 TRP A N 1
ATOM 545 C CA . TRP A 1 71 ? -12.124 0.919 4.725 1.00 94.62 71 TRP A CA 1
ATOM 546 C C . TRP A 1 71 ? -12.185 0.512 6.194 1.00 94.62 71 TRP A C 1
ATOM 548 O O . TRP A 1 71 ? -11.143 0.217 6.773 1.00 94.62 71 TRP A O 1
ATOM 558 N N . SER A 1 72 ? -13.381 0.504 6.779 1.00 90.88 72 SER A N 1
ATOM 559 C CA . SER A 1 72 ? -13.616 0.257 8.206 1.00 90.88 72 SER A CA 1
ATOM 560 C C . SER A 1 72 ? -13.951 -1.198 8.539 1.00 90.88 72 SER A C 1
ATOM 562 O O . SER A 1 72 ? -14.011 -1.552 9.714 1.00 90.88 72 SER A O 1
ATOM 564 N N . GLU A 1 73 ? -14.166 -2.052 7.535 1.00 93.69 73 GLU A N 1
ATOM 565 C CA . GLU A 1 73 ? -14.462 -3.465 7.765 1.00 93.69 73 GLU A CA 1
ATOM 566 C C . GLU A 1 73 ? -13.198 -4.250 8.153 1.00 93.69 73 GLU A C 1
ATOM 568 O O . GLU A 1 73 ? -12.119 -3.990 7.598 1.00 93.69 73 GLU A O 1
ATOM 573 N N . PRO A 1 74 ? -13.318 -5.256 9.043 1.00 93.25 74 PRO A N 1
ATOM 574 C CA . PRO A 1 74 ? -12.230 -6.182 9.327 1.00 93.25 74 PRO A CA 1
ATOM 575 C C . PRO A 1 74 ? -11.687 -6.840 8.058 1.00 93.25 74 PRO A C 1
ATOM 577 O O . PRO A 1 74 ? -12.437 -7.157 7.132 1.00 93.25 74 PRO A O 1
ATOM 580 N N . PHE A 1 75 ? -10.374 -7.068 8.003 1.00 94.19 75 PHE A N 1
ATOM 581 C CA . PHE A 1 75 ? -9.742 -7.612 6.800 1.00 94.19 75 PHE A CA 1
ATOM 582 C C . PHE A 1 75 ? -8.517 -8.474 7.068 1.00 94.19 75 PHE A C 1
ATOM 584 O O . PHE A 1 75 ? -7.742 -8.216 7.990 1.00 94.19 75 PHE A O 1
ATOM 591 N N . ASP A 1 76 ? -8.299 -9.440 6.176 1.00 94.19 76 ASP A N 1
ATOM 592 C CA . ASP A 1 76 ? -7.029 -10.150 6.064 1.00 94.19 76 ASP A CA 1
ATOM 593 C C . ASP A 1 76 ? -5.972 -9.209 5.455 1.00 94.19 76 ASP A C 1
ATOM 595 O O . ASP A 1 76 ? -6.176 -8.683 4.353 1.00 94.19 76 ASP A O 1
ATOM 599 N N . PRO A 1 77 ? -4.845 -8.962 6.143 1.00 93.31 77 PRO A N 1
ATOM 600 C CA . PRO A 1 77 ? -3.765 -8.157 5.598 1.00 93.31 77 PRO A CA 1
ATOM 601 C C . PRO A 1 77 ? -3.136 -8.721 4.322 1.00 93.31 77 PRO A C 1
ATOM 603 O O . PRO A 1 77 ? -2.683 -7.928 3.504 1.00 93.31 77 PRO A O 1
ATOM 606 N N . PHE A 1 78 ? -3.072 -10.043 4.129 1.00 93.44 78 PHE A N 1
ATOM 607 C CA . PHE A 1 78 ? -2.337 -10.631 3.001 1.00 93.44 78 PHE A CA 1
ATOM 608 C C . PHE A 1 78 ? -2.881 -10.179 1.631 1.00 93.44 78 PHE A C 1
ATOM 610 O O . PHE A 1 78 ? -2.091 -9.678 0.829 1.00 93.44 78 PHE A O 1
ATOM 617 N N . PRO A 1 79 ? -4.204 -10.222 1.369 1.00 93.75 79 PRO A N 1
ATOM 618 C CA . PRO A 1 79 ? -4.803 -9.677 0.148 1.00 93.75 79 PRO A CA 1
ATOM 619 C C . PRO A 1 79 ? -4.621 -8.169 -0.064 1.00 93.75 79 PRO A C 1
ATOM 621 O O . PRO A 1 79 ? -4.909 -7.675 -1.152 1.00 93.75 79 PRO A O 1
ATOM 624 N N . VAL A 1 80 ? -4.169 -7.413 0.943 1.00 95.81 80 VAL A N 1
ATOM 625 C CA . VAL A 1 80 ? -3.841 -5.990 0.769 1.00 95.81 80 VAL A CA 1
ATOM 626 C C . VAL A 1 80 ? -2.478 -5.813 0.097 1.00 95.81 80 VAL A C 1
ATOM 628 O O . VAL A 1 80 ? -2.283 -4.821 -0.593 1.00 95.81 80 VAL A O 1
ATOM 631 N N . PHE A 1 81 ? -1.552 -6.765 0.221 1.00 96.69 81 PHE A N 1
ATOM 632 C CA . PHE A 1 81 ? -0.216 -6.673 -0.378 1.00 96.69 81 PHE A CA 1
ATOM 633 C C . PHE A 1 81 ? -0.156 -7.410 -1.719 1.00 96.69 81 PHE A C 1
ATOM 635 O O . PHE A 1 81 ? 0.372 -8.516 -1.805 1.00 96.69 81 PHE A O 1
ATOM 642 N N . ILE A 1 82 ? -0.723 -6.804 -2.767 1.00 95.19 82 ILE A N 1
ATOM 643 C CA . ILE A 1 82 ? -0.816 -7.412 -4.107 1.00 95.19 82 ILE A CA 1
ATOM 644 C C . ILE A 1 82 ? 0.099 -6.758 -5.139 1.00 95.19 82 ILE A C 1
ATOM 646 O O . ILE A 1 82 ? 0.576 -7.443 -6.044 1.00 95.19 82 ILE A O 1
ATOM 650 N N . GLU A 1 83 ? 0.365 -5.457 -5.030 1.00 97.44 83 GLU A N 1
ATOM 651 C CA . GLU A 1 83 ? 1.137 -4.744 -6.046 1.00 97.44 83 GLU A CA 1
ATOM 652 C C . GLU A 1 83 ? 2.635 -4.974 -5.845 1.00 97.44 83 GLU A C 1
ATOM 654 O O . GLU A 1 83 ? 3.365 -5.229 -6.805 1.00 97.44 83 GLU A O 1
ATOM 659 N N . SER A 1 84 ? 3.109 -4.941 -4.600 1.00 97.19 84 SER A N 1
ATOM 660 C CA . SER A 1 84 ? 4.523 -5.118 -4.279 1.00 97.19 84 SER A CA 1
ATOM 661 C C . SER A 1 84 ? 5.068 -6.493 -4.675 1.00 97.19 84 SER A C 1
ATOM 663 O O . SER A 1 84 ? 6.092 -6.493 -5.368 1.00 97.19 84 SER A O 1
ATOM 665 N N . PRO A 1 85 ? 4.405 -7.642 -4.406 1.00 96.25 85 PRO A N 1
ATOM 666 C CA . PRO A 1 85 ? 4.899 -8.936 -4.877 1.00 96.25 85 PRO A CA 1
ATOM 667 C C . PRO A 1 85 ? 4.923 -9.010 -6.406 1.00 96.25 85 PRO A C 1
ATOM 669 O O . PRO A 1 85 ? 5.953 -9.315 -7.010 1.00 96.25 85 PRO A O 1
ATOM 672 N N . ARG A 1 86 ? 3.814 -8.630 -7.056 1.00 95.38 86 ARG A N 1
ATOM 673 C CA . ARG A 1 86 ? 3.684 -8.672 -8.522 1.00 95.38 86 ARG A CA 1
ATOM 674 C C . ARG A 1 86 ? 4.713 -7.794 -9.219 1.00 95.38 86 ARG A C 1
ATOM 676 O O . ARG A 1 86 ? 5.236 -8.157 -10.274 1.00 95.38 86 ARG A O 1
ATOM 683 N N . SER A 1 87 ? 4.999 -6.627 -8.649 1.00 94.81 87 SER A N 1
ATOM 684 C CA . SER A 1 87 ? 5.954 -5.683 -9.221 1.00 94.81 87 SER A CA 1
ATOM 685 C C . SER A 1 87 ? 7.384 -6.225 -9.213 1.00 94.81 87 SER A C 1
ATOM 687 O O . SER A 1 87 ? 8.114 -5.956 -10.168 1.00 94.81 87 SER A O 1
ATOM 689 N N . LEU A 1 88 ? 7.766 -7.024 -8.207 1.00 90.81 88 LEU A N 1
ATOM 690 C CA . LEU A 1 88 ? 9.091 -7.638 -8.144 1.00 90.81 88 LEU A CA 1
ATOM 691 C C . LEU A 1 88 ? 9.300 -8.574 -9.337 1.00 90.81 88 LEU A C 1
ATOM 693 O O . LEU A 1 88 ? 10.259 -8.409 -10.088 1.00 90.81 88 LEU A O 1
ATOM 697 N N . THR A 1 89 ? 8.359 -9.492 -9.571 1.00 91.44 89 THR A N 1
ATOM 698 C CA . THR A 1 89 ? 8.426 -10.404 -10.719 1.00 91.44 89 THR A CA 1
ATOM 699 C C . THR A 1 89 ? 8.351 -9.635 -12.036 1.00 91.44 89 THR A C 1
ATOM 701 O O . THR A 1 89 ? 9.147 -9.874 -12.941 1.00 91.44 89 THR A O 1
ATOM 704 N N . ARG A 1 90 ? 7.416 -8.683 -12.164 1.00 91.50 90 ARG A N 1
ATOM 705 C CA . ARG A 1 90 ? 7.184 -7.927 -13.406 1.00 91.50 90 ARG A CA 1
ATOM 706 C C . ARG A 1 90 ? 8.430 -7.177 -13.874 1.00 91.50 90 ARG A C 1
ATOM 708 O O . ARG A 1 90 ? 8.772 -7.250 -15.056 1.00 91.50 90 ARG A O 1
ATOM 715 N N . TRP A 1 91 ? 9.099 -6.482 -12.957 1.00 89.69 91 TRP A N 1
ATOM 716 C CA . TRP A 1 91 ? 10.210 -5.580 -13.266 1.00 89.69 91 TRP A CA 1
ATOM 717 C C . TRP A 1 91 ? 11.595 -6.189 -13.020 1.00 89.69 91 TRP A C 1
ATOM 719 O O . TRP A 1 91 ? 12.594 -5.493 -13.193 1.00 89.69 91 TRP A O 1
ATOM 729 N N . ALA A 1 92 ? 11.679 -7.476 -12.660 1.00 88.94 92 ALA A N 1
ATOM 730 C CA . ALA A 1 92 ? 12.954 -8.173 -12.533 1.00 88.94 92 ALA A CA 1
ATOM 731 C C . ALA A 1 92 ? 13.746 -8.124 -13.862 1.00 88.94 92 ALA A C 1
ATOM 733 O O . ALA A 1 92 ? 13.176 -8.423 -14.920 1.00 88.94 92 ALA A O 1
ATOM 734 N N . PRO A 1 93 ? 15.052 -7.793 -13.840 1.00 89.31 93 PRO A N 1
ATOM 735 C CA . PRO A 1 93 ? 15.883 -7.656 -15.038 1.00 89.31 93 PRO A CA 1
ATOM 736 C C . PRO A 1 93 ? 16.401 -9.019 -15.531 1.00 89.31 93 PRO A C 1
ATOM 738 O O . PRO A 1 93 ? 17.599 -9.229 -15.698 1.00 89.31 93 PRO A O 1
ATOM 741 N N . ILE A 1 94 ? 15.488 -9.967 -15.734 1.00 88.44 94 ILE A N 1
ATOM 742 C CA . ILE A 1 94 ? 15.762 -11.318 -16.240 1.00 88.44 94 ILE A CA 1
ATOM 743 C C . ILE A 1 94 ? 14.761 -11.673 -17.344 1.00 88.44 94 ILE A C 1
ATOM 745 O O . ILE A 1 94 ? 13.727 -11.018 -17.490 1.00 88.44 94 ILE A O 1
ATOM 749 N N . ALA A 1 95 ? 15.056 -12.714 -18.121 1.00 89.81 95 ALA A N 1
ATOM 750 C CA . ALA A 1 95 ? 14.170 -13.172 -19.185 1.00 89.81 95 ALA A CA 1
ATOM 751 C C . ALA A 1 95 ? 12.813 -13.658 -18.632 1.00 89.81 95 ALA A C 1
ATOM 753 O O . ALA A 1 95 ? 12.732 -14.240 -17.547 1.00 89.81 95 ALA A O 1
ATOM 754 N N . ASP A 1 96 ? 11.729 -13.406 -19.369 1.00 86.88 96 ASP A N 1
ATOM 755 C CA . ASP A 1 96 ? 10.363 -13.662 -18.888 1.00 86.88 96 ASP A CA 1
ATOM 756 C C . ASP A 1 96 ? 10.053 -15.148 -18.663 1.00 86.88 96 ASP A C 1
ATOM 758 O O . ASP A 1 96 ? 9.200 -15.493 -17.842 1.00 86.88 96 ASP A O 1
ATOM 762 N N . ASP A 1 97 ? 10.738 -16.040 -19.372 1.00 88.12 97 ASP A N 1
ATOM 763 C CA . ASP A 1 97 ? 10.671 -17.485 -19.167 1.00 88.12 97 ASP A CA 1
ATOM 764 C C . ASP A 1 97 ? 11.308 -17.907 -17.834 1.00 88.12 97 ASP A C 1
ATOM 766 O O . ASP A 1 97 ? 10.793 -18.812 -17.174 1.00 88.12 97 ASP A O 1
ATOM 770 N N . LEU A 1 98 ? 12.364 -17.213 -17.398 1.00 85.19 98 LEU A N 1
ATOM 771 C CA . LEU A 1 98 ? 12.992 -17.421 -16.094 1.00 85.19 98 LEU A CA 1
ATOM 772 C C . LEU A 1 98 ? 12.124 -16.873 -14.956 1.00 85.19 98 LEU A C 1
ATOM 774 O O . LEU A 1 98 ? 11.948 -17.559 -13.952 1.00 85.19 98 LEU A O 1
ATOM 778 N N . LYS A 1 99 ? 11.477 -15.710 -15.138 1.00 87.25 99 LYS A N 1
ATOM 779 C CA . LYS A 1 99 ? 10.548 -15.130 -14.141 1.00 87.25 99 LYS A CA 1
ATOM 780 C C . LYS A 1 99 ? 9.428 -16.085 -13.733 1.00 87.25 99 LYS A C 1
ATOM 782 O O . LYS A 1 99 ? 8.938 -16.017 -12.613 1.00 87.25 99 LYS A O 1
ATOM 787 N N . LYS A 1 100 ? 8.971 -16.945 -14.649 1.00 86.06 100 LYS A N 1
ATOM 788 C CA . LYS A 1 100 ? 7.873 -17.892 -14.392 1.00 86.06 100 LYS A CA 1
ATOM 789 C C . LYS A 1 100 ? 8.269 -19.021 -13.445 1.00 86.06 100 LYS A C 1
ATOM 791 O O . LYS A 1 100 ? 7.380 -19.574 -12.810 1.00 86.06 100 LYS A O 1
ATOM 796 N N . ARG A 1 101 ? 9.559 -19.368 -13.369 1.00 87.44 101 ARG A N 1
ATOM 797 C CA . ARG A 1 101 ? 10.040 -20.521 -12.592 1.00 87.44 101 ARG A CA 1
ATOM 798 C C . ARG A 1 101 ? 9.971 -20.267 -11.091 1.00 87.44 101 ARG A C 1
ATOM 800 O O . ARG A 1 101 ? 9.514 -21.136 -10.364 1.00 87.44 101 ARG A O 1
ATOM 807 N N . ASP A 1 102 ? 10.329 -19.055 -10.671 1.00 86.44 102 ASP A N 1
ATOM 808 C CA . ASP A 1 102 ? 10.415 -18.680 -9.254 1.00 86.44 102 ASP A CA 1
ATOM 809 C C . ASP A 1 102 ? 9.370 -17.636 -8.840 1.00 86.44 102 ASP A C 1
ATOM 811 O O . ASP A 1 102 ? 9.470 -17.064 -7.757 1.00 86.44 102 ASP A O 1
ATOM 815 N N . ARG A 1 103 ? 8.360 -17.368 -9.684 1.00 90.69 103 ARG A N 1
ATOM 816 C CA . ARG A 1 103 ? 7.348 -16.327 -9.432 1.00 90.69 103 ARG A CA 1
ATOM 817 C C . ARG A 1 103 ? 6.724 -16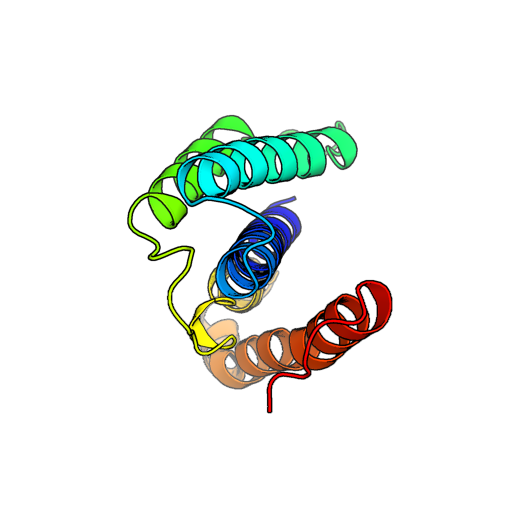.456 -8.050 1.00 90.69 103 ARG A C 1
ATOM 819 O O . ARG A 1 103 ? 6.686 -15.480 -7.316 1.00 90.69 103 ARG A O 1
ATOM 826 N N . GLU A 1 104 ? 6.228 -17.643 -7.718 1.00 92.94 104 GLU A N 1
ATOM 827 C CA . GLU A 1 104 ? 5.546 -17.881 -6.446 1.00 92.94 104 GLU A CA 1
ATOM 828 C C . GLU A 1 104 ? 6.484 -17.642 -5.259 1.00 92.94 104 GLU A C 1
ATOM 830 O O . GLU A 1 104 ? 6.117 -16.960 -4.309 1.00 92.94 104 GLU A O 1
ATOM 835 N N . ILE A 1 105 ? 7.723 -18.134 -5.338 1.00 91.88 105 ILE A N 1
ATOM 836 C CA . ILE A 1 105 ? 8.730 -17.953 -4.286 1.00 91.88 105 ILE A CA 1
ATOM 837 C C . ILE A 1 105 ? 9.064 -16.465 -4.118 1.00 91.88 1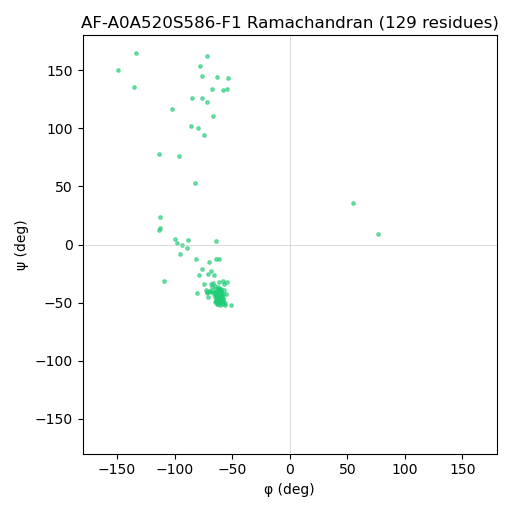05 ILE A C 1
ATOM 839 O O . ILE A 1 105 ? 9.086 -15.957 -2.996 1.00 91.88 105 ILE A O 1
ATOM 843 N N . ALA A 1 106 ? 9.292 -15.755 -5.226 1.00 92.25 106 ALA A N 1
ATOM 844 C CA . ALA A 1 106 ? 9.603 -14.331 -5.221 1.00 92.25 106 ALA A CA 1
ATOM 845 C C . ALA A 1 106 ? 8.438 -13.501 -4.664 1.00 92.25 106 ALA A C 1
ATOM 847 O O . ALA A 1 106 ? 8.647 -12.662 -3.790 1.00 92.25 106 ALA A O 1
ATOM 848 N N . GLU A 1 107 ? 7.210 -13.762 -5.109 1.00 94.62 107 GLU A N 1
ATOM 849 C CA . GLU A 1 107 ? 6.022 -13.059 -4.628 1.00 94.62 107 GLU A CA 1
ATOM 850 C C . GLU A 1 107 ? 5.782 -13.327 -3.134 1.00 94.62 107 GLU A C 1
ATOM 852 O O . GLU A 1 107 ? 5.666 -12.379 -2.355 1.00 94.62 107 GLU A O 1
ATOM 857 N N . ASN A 1 108 ? 5.841 -14.591 -2.703 1.00 94.19 108 ASN A N 1
ATOM 858 C CA . ASN A 1 108 ? 5.692 -14.962 -1.294 1.00 94.19 108 ASN A CA 1
ATOM 859 C C . ASN A 1 108 ? 6.756 -14.298 -0.411 1.00 94.19 108 ASN A C 1
ATOM 861 O O . ASN A 1 108 ? 6.443 -13.850 0.690 1.00 94.19 108 ASN A O 1
ATOM 865 N N . SER A 1 109 ? 7.999 -14.174 -0.891 1.00 94.69 109 SER A N 1
ATOM 866 C CA . SER A 1 109 ? 9.070 -13.513 -0.136 1.00 94.69 109 SER A CA 1
ATOM 867 C C . SER A 1 109 ? 8.745 -12.051 0.191 1.00 94.69 109 SER A C 1
ATOM 869 O O . SER A 1 109 ? 8.956 -11.612 1.323 1.00 94.69 109 SER A O 1
ATOM 871 N N . VAL A 1 110 ? 8.152 -11.316 -0.757 1.00 95.19 110 VAL A N 1
ATOM 872 C CA . VAL A 1 110 ? 7.726 -9.925 -0.549 1.00 95.19 110 VAL A CA 1
ATOM 873 C C . VAL A 1 110 ? 6.527 -9.874 0.388 1.00 95.19 110 VAL A C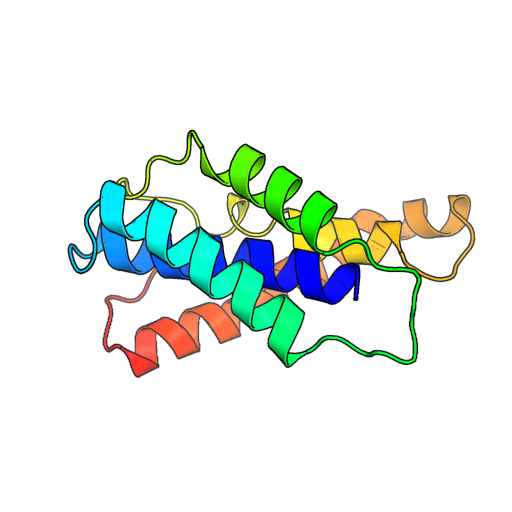 1
ATOM 875 O O . VAL A 1 110 ? 6.523 -9.085 1.331 1.00 95.19 110 VAL A O 1
ATOM 878 N N . SER A 1 111 ? 5.530 -10.740 0.186 1.00 94.81 111 SER A N 1
ATOM 879 C CA . SER A 1 111 ? 4.367 -10.827 1.077 1.00 94.81 111 SER A CA 1
ATOM 880 C C . SER A 1 111 ? 4.770 -11.108 2.530 1.00 94.81 111 SER A C 1
ATOM 882 O O . SER A 1 111 ? 4.203 -10.515 3.449 1.00 94.81 111 SER A O 1
ATOM 884 N N . PHE A 1 112 ? 5.776 -11.961 2.754 1.00 95.75 112 PHE A N 1
ATOM 885 C CA . PHE A 1 112 ? 6.292 -12.253 4.092 1.00 95.75 112 PHE A CA 1
ATOM 886 C C . PHE A 1 112 ? 7.139 -11.123 4.676 1.00 95.75 112 PHE A C 1
ATOM 888 O O . PHE A 1 112 ? 7.047 -10.877 5.877 1.00 95.75 112 PHE A O 1
ATOM 895 N N . ALA A 1 113 ? 7.893 -10.381 3.860 1.00 96.00 113 ALA A N 1
ATOM 896 C CA . ALA A 1 113 ? 8.643 -9.214 4.332 1.00 96.00 113 ALA A CA 1
ATOM 897 C C . ALA A 1 113 ? 7.730 -8.156 4.984 1.00 96.00 113 ALA A C 1
ATOM 899 O O . ALA A 1 113 ? 8.120 -7.500 5.949 1.00 96.00 113 ALA A O 1
ATOM 900 N N . TRP A 1 114 ? 6.479 -8.040 4.527 1.00 97.19 114 TRP A N 1
ATOM 901 C CA . TRP A 1 114 ? 5.501 -7.133 5.127 1.00 97.19 114 TRP A CA 1
ATOM 902 C C . TRP A 1 114 ? 5.013 -7.549 6.519 1.00 97.19 114 TRP A C 1
ATOM 904 O O . TRP A 1 114 ? 4.414 -6.723 7.200 1.00 97.19 114 TRP A O 1
ATOM 914 N N . ILE A 1 115 ? 5.232 -8.789 6.977 1.00 96.44 115 ILE A N 1
ATOM 915 C CA . ILE A 1 115 ? 4.793 -9.229 8.316 1.00 96.44 115 ILE A CA 1
ATOM 916 C C . ILE A 1 115 ? 5.430 -8.365 9.409 1.00 96.44 115 ILE A C 1
ATOM 918 O O . ILE A 1 115 ? 4.711 -7.821 10.248 1.00 96.44 115 ILE A O 1
ATOM 922 N N . GLU A 1 116 ? 6.752 -8.185 9.375 1.00 95.88 116 GLU A N 1
ATOM 923 C CA . GLU A 1 116 ? 7.443 -7.407 10.410 1.00 95.88 116 GLU A CA 1
ATOM 924 C C . GLU A 1 116 ? 7.090 -5.919 10.330 1.00 95.88 116 GLU A C 1
ATOM 926 O O . GLU A 1 116 ? 6.787 -5.320 11.355 1.00 95.88 116 GLU A O 1
ATOM 931 N N . VAL A 1 117 ? 6.983 -5.341 9.129 1.00 96.81 117 VAL A N 1
ATOM 932 C CA . VAL A 1 117 ? 6.571 -3.932 8.963 1.00 96.81 117 VAL A CA 1
ATOM 933 C C . VAL A 1 117 ? 5.174 -3.682 9.543 1.00 96.81 117 VAL A C 1
ATOM 935 O O . VAL A 1 117 ? 4.936 -2.679 10.215 1.00 96.81 117 VAL A O 1
ATOM 938 N N . ARG A 1 118 ? 4.229 -4.605 9.316 1.00 96.12 118 ARG A N 1
ATOM 939 C CA . ARG A 1 118 ? 2.880 -4.518 9.893 1.00 96.12 118 ARG A CA 1
ATOM 940 C C . ARG A 1 118 ? 2.913 -4.584 11.414 1.00 96.12 118 ARG A C 1
ATOM 942 O O . ARG A 1 118 ? 2.211 -3.821 12.073 1.00 96.12 118 ARG A O 1
ATOM 949 N N . LYS A 1 119 ? 3.713 -5.491 11.968 1.00 95.88 119 LYS A N 1
ATOM 950 C CA . LYS A 1 119 ? 3.878 -5.648 13.413 1.00 95.88 119 LYS A CA 1
ATOM 951 C C . LYS A 1 119 ? 4.487 -4.395 14.044 1.00 95.88 119 LYS A C 1
ATOM 953 O O . LYS A 1 119 ? 3.922 -3.887 15.007 1.00 95.88 119 LYS A O 1
ATOM 958 N N . GLU A 1 120 ? 5.552 -3.853 13.458 1.00 96.81 120 GLU A N 1
ATOM 959 C CA . GLU A 1 120 ? 6.176 -2.600 13.897 1.00 96.81 120 GLU A CA 1
ATOM 960 C C . GLU A 1 120 ? 5.187 -1.432 13.869 1.00 96.81 120 GLU A C 1
ATOM 962 O O . GLU A 1 120 ? 5.111 -0.667 14.827 1.00 96.81 120 GLU A O 1
ATOM 967 N N . PHE A 1 121 ? 4.372 -1.318 12.817 1.00 96.06 121 PHE A N 1
ATOM 968 C CA . PHE A 1 121 ? 3.338 -0.287 12.739 1.00 96.06 121 PHE A CA 1
ATOM 969 C C . PHE A 1 121 ? 2.320 -0.377 13.886 1.00 96.06 121 PHE A C 1
ATOM 971 O O . PHE A 1 121 ? 1.997 0.640 14.503 1.00 96.06 121 PHE A O 1
ATOM 978 N N . HIS A 1 122 ? 1.829 -1.583 14.195 1.00 95.31 122 HIS A N 1
ATOM 979 C CA . HIS A 1 122 ? 0.902 -1.778 15.312 1.00 95.31 122 HIS A CA 1
ATOM 980 C C . HIS A 1 122 ? 1.567 -1.480 16.658 1.00 95.31 122 HIS A C 1
ATOM 982 O O . HIS A 1 122 ? 0.958 -0.808 17.487 1.00 95.31 122 HIS A O 1
ATOM 988 N N . ASP A 1 123 ? 2.809 -1.924 16.861 1.00 96.12 123 ASP A N 1
ATOM 989 C CA . ASP A 1 123 ? 3.551 -1.679 18.099 1.00 96.12 123 ASP A CA 1
ATOM 990 C C . ASP A 1 123 ? 3.815 -0.165 18.303 1.00 96.12 123 ASP A C 1
ATOM 992 O O . ASP A 1 123 ? 3.619 0.347 19.407 1.00 96.12 123 ASP A O 1
ATOM 996 N N . LEU A 1 124 ? 4.166 0.581 17.243 1.00 96.25 124 LEU A N 1
ATOM 997 C CA . LEU A 1 124 ? 4.395 2.037 17.287 1.00 96.25 124 LEU A CA 1
ATOM 998 C C . LEU A 1 124 ? 3.151 2.835 17.692 1.00 96.25 124 LEU A C 1
ATOM 1000 O O . LEU A 1 124 ? 3.262 3.843 18.389 1.00 96.25 124 LEU A O 1
ATOM 1004 N N . LEU A 1 125 ? 1.975 2.397 17.247 1.00 95.06 125 LEU A N 1
ATOM 1005 C CA . LEU A 1 125 ? 0.700 3.059 17.528 1.00 95.06 125 LEU A CA 1
ATOM 1006 C C . LEU A 1 125 ? -0.076 2.426 18.688 1.00 95.06 125 LEU A C 1
ATOM 1008 O O . LEU A 1 125 ? -1.170 2.887 19.003 1.00 95.06 125 LEU A O 1
ATOM 1012 N N . GLN A 1 126 ? 0.481 1.392 19.325 1.00 94.00 126 GLN A N 1
ATOM 1013 C CA . GLN A 1 126 ? -0.171 0.620 20.389 1.00 94.00 126 GLN A CA 1
ATOM 1014 C C . GLN A 1 126 ? -1.541 0.056 19.964 1.00 94.00 126 GLN A C 1
ATOM 1016 O O . GLN A 1 126 ? -2.476 -0.022 20.761 1.00 94.00 126 GLN A O 1
ATOM 1021 N N . LEU A 1 127 ? -1.663 -0.342 18.695 1.00 90.75 127 LEU A N 1
ATOM 1022 C CA . LEU A 1 127 ? -2.874 -0.958 18.154 1.00 90.75 127 LEU A CA 1
ATOM 1023 C C . LEU A 1 127 ? -2.964 -2.437 18.562 1.00 90.75 127 LEU A C 1
ATOM 1025 O O . LEU A 1 127 ? -1.930 -3.091 18.737 1.00 90.75 127 LEU A O 1
ATOM 1029 N N . PRO A 1 128 ? -4.176 -3.020 18.638 1.00 88.50 128 PRO A N 1
ATOM 1030 C CA . PRO A 1 128 ? -4.335 -4.455 18.846 1.00 88.50 128 PRO A CA 1
ATOM 1031 C C . PRO A 1 128 ? -3.560 -5.248 17.793 1.00 88.50 128 PRO A C 1
ATOM 1033 O O . PRO A 1 128 ? -3.631 -4.946 16.599 1.00 88.50 128 PRO A O 1
ATOM 1036 N N . ARG A 1 129 ? -2.810 -6.269 18.218 1.00 77.81 129 ARG A N 1
ATOM 1037 C CA . ARG A 1 129 ? -2.089 -7.134 17.279 1.00 77.81 129 ARG A CA 1
ATOM 1038 C C . ARG A 1 129 ? -3.080 -7.949 16.456 1.00 77.81 129 ARG A C 1
ATOM 1040 O O . ARG A 1 129 ? -3.994 -8.558 17.007 1.00 77.81 129 ARG A O 1
ATOM 1047 N N . ARG A 1 130 ? -2.855 -7.989 15.144 1.00 70.94 130 ARG A N 1
ATOM 1048 C CA . ARG A 1 130 ? -3.533 -8.919 14.240 1.00 70.94 130 ARG A CA 1
ATOM 1049 C C . ARG A 1 130 ? -2.771 -10.243 14.248 1.00 70.94 130 ARG A C 1
ATOM 1051 O O . ARG A 1 130 ? -1.552 -10.226 14.074 1.00 70.94 130 ARG A O 1
ATOM 1058 N N . VAL A 1 131 ? -3.482 -11.336 14.52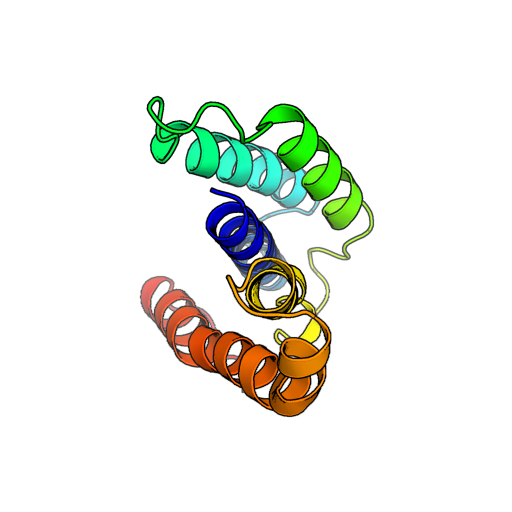9 1.00 56.69 131 VAL A N 1
ATOM 1059 C CA . VAL A 1 131 ? -2.963 -12.715 14.461 1.00 56.69 131 VAL A CA 1
ATOM 1060 C C . VAL A 1 131 ? -2.910 -13.156 13.006 1.00 56.69 131 VAL A C 1
ATOM 1062 O 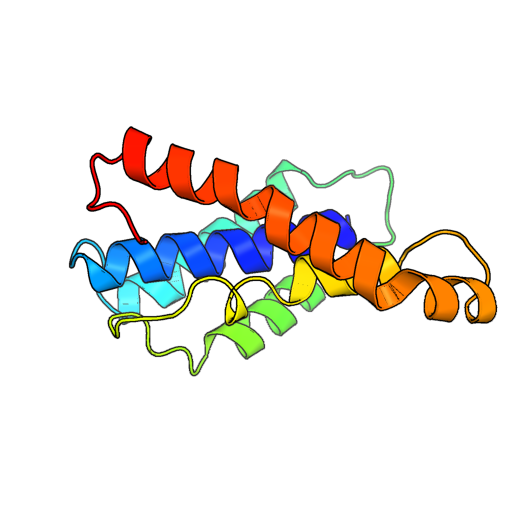O . VAL A 1 131 ? -3.876 -12.836 12.279 1.00 56.69 131 VAL A O 1
#

Secondary structure (DSSP, 8-state):
-HHHHHHHHHHHHHHHHHHHHTTSS-HHHHHHHHHHHHHHHHHHT--TT-TT--HHHHHHHHHHHHTT--SSS---SGGG--HHHHHHHHH-SS-HHHHTTSHHHHHHHHHHHHHHHHHHHHHHHTPPPP-

Sequence (131 aa):
MQHYAACLSDLTTYLCRSLAEQGYLSEIECAARAKTTFRLGLESNADKSLELFDVDAACIAFEARIRDIPWSEPFDPFPVFIESPRSLTRWAPIADDLKKRDREIAENSVSFAWIEVRKEFHDLLQLPRRV

Radius of gyration: 15.47 Å; Cα contacts (8 Å, |Δi|>4): 104; chains: 1; bounding box: 32×34×40 Å

pLDDT: mean 92.4, std 7.06, range [56.69, 98.38]

Mean predicted aligned error: 3.75 Å